Protein AF-A0A7V4UBG8-F1 (afdb_monomer_lite)

Radius of gyration: 34.47 Å; chains: 1; bounding box: 74×77×81 Å

Structure (mmCIF, N/CA/C/O backbone):
data_AF-A0A7V4UBG8-F1
#
_entry.id   AF-A0A7V4UBG8-F1
#
loop_
_atom_site.group_PDB
_atom_site.id
_atom_site.type_symbol
_atom_site.label_atom_id
_atom_site.label_alt_id
_atom_site.label_comp_id
_atom_site.label_asym_id
_atom_site.label_entity_id
_atom_site.label_seq_id
_atom_site.pdbx_PDB_ins_code
_atom_site.Cartn_x
_atom_site.Cartn_y
_atom_site.Cartn_z
_atom_site.occupancy
_atom_site.B_iso_or_equiv
_atom_site.auth_seq_id
_atom_site.auth_comp_id
_atom_site.auth_asym_id
_atom_site.auth_atom_id
_atom_site.pdbx_PDB_model_num
ATOM 1 N N . MET A 1 1 ? -24.575 3.995 21.107 1.00 61.12 1 MET A N 1
ATOM 2 C CA . MET A 1 1 ? -24.219 2.747 20.396 1.00 61.12 1 MET A CA 1
ATOM 3 C C . MET A 1 1 ? -23.518 1.800 21.359 1.00 61.12 1 MET A C 1
ATOM 5 O O . MET A 1 1 ? -22.662 2.278 22.103 1.00 61.12 1 MET A O 1
ATOM 9 N N . PRO A 1 2 ? -23.884 0.507 21.398 1.00 60.06 2 PRO A N 1
ATOM 10 C CA . PRO A 1 2 ? -23.192 -0.474 22.229 1.00 60.06 2 PRO A CA 1
ATOM 11 C C . PRO A 1 2 ? -21.716 -0.558 21.823 1.00 60.06 2 PRO A C 1
ATOM 13 O O . PRO A 1 2 ? -21.388 -0.503 20.639 1.00 60.06 2 PRO A O 1
ATOM 16 N N . LYS A 1 3 ? -20.811 -0.633 22.806 1.00 59.19 3 LYS A N 1
ATOM 17 C CA . LYS A 1 3 ? -19.375 -0.780 22.539 1.00 59.19 3 LYS A CA 1
ATOM 18 C C . LYS A 1 3 ? -19.142 -2.171 21.938 1.00 59.19 3 LYS A C 1
ATOM 20 O O . LYS A 1 3 ? -19.433 -3.146 22.623 1.00 59.19 3 LYS A O 1
ATOM 25 N N . PRO A 1 4 ? -18.569 -2.284 20.729 1.00 62.06 4 PRO A N 1
ATOM 26 C CA . PRO A 1 4 ? -18.144 -3.569 20.195 1.00 62.06 4 PRO A CA 1
ATOM 27 C C . PRO A 1 4 ? -17.111 -4.172 21.149 1.00 62.06 4 PRO A C 1
ATOM 29 O O . PRO A 1 4 ? -16.051 -3.579 21.401 1.00 62.06 4 PRO A O 1
ATOM 32 N N . THR A 1 5 ? -17.461 -5.312 21.739 1.00 66.19 5 THR A N 1
ATOM 33 C CA . THR A 1 5 ? -16.681 -5.958 22.800 1.00 66.19 5 THR A CA 1
ATOM 34 C C . THR A 1 5 ? -15.503 -6.745 22.237 1.00 66.19 5 THR A C 1
ATOM 36 O O . THR A 1 5 ? -14.479 -6.855 22.902 1.00 66.19 5 THR A O 1
ATOM 39 N N . HIS A 1 6 ? -15.602 -7.219 20.991 1.00 78.88 6 HIS A N 1
ATOM 40 C CA . HIS A 1 6 ? -14.549 -7.987 20.338 1.00 78.88 6 HIS A CA 1
ATOM 41 C C . HIS A 1 6 ? -14.276 -7.456 18.928 1.00 78.88 6 HIS A C 1
ATOM 43 O O . HIS A 1 6 ? -15.161 -7.430 18.075 1.00 78.88 6 HIS A O 1
ATOM 49 N N . ILE A 1 7 ? -13.044 -7.007 18.697 1.00 85.31 7 ILE A N 1
ATOM 50 C CA . ILE A 1 7 ? -12.567 -6.536 17.400 1.00 85.31 7 ILE A CA 1
ATOM 51 C C . ILE A 1 7 ? -11.539 -7.554 16.921 1.00 85.31 7 ILE A C 1
ATOM 53 O O . ILE A 1 7 ? -10.459 -7.618 17.497 1.00 85.31 7 ILE A O 1
ATOM 57 N N . ASP A 1 8 ? -11.872 -8.334 15.892 1.00 93.25 8 ASP A N 1
ATOM 58 C CA . ASP A 1 8 ? -10.953 -9.320 15.315 1.00 93.25 8 ASP A CA 1
ATOM 59 C C . ASP A 1 8 ? -9.849 -8.623 14.488 1.00 93.25 8 ASP A C 1
ATOM 61 O O . ASP A 1 8 ? -10.130 -8.078 13.408 1.00 93.25 8 ASP A O 1
ATOM 65 N N . PRO A 1 9 ? -8.581 -8.647 14.946 1.00 94.62 9 PRO A N 1
ATOM 66 C CA . PRO A 1 9 ? -7.475 -8.019 14.233 1.00 94.62 9 PRO A CA 1
ATOM 67 C C . PRO A 1 9 ? -7.190 -8.680 12.878 1.00 94.62 9 PRO A C 1
ATOM 69 O O . PRO A 1 9 ? -6.769 -7.995 11.942 1.00 94.62 9 PRO A O 1
ATOM 72 N N . ALA A 1 10 ? -7.431 -9.988 12.730 1.00 96.31 10 ALA A N 1
ATOM 73 C CA . ALA A 1 10 ? -7.171 -10.703 11.483 1.00 96.31 10 ALA A CA 1
ATOM 74 C C . ALA A 1 10 ? -8.121 -10.233 10.375 1.00 96.31 10 ALA A C 1
ATOM 76 O O . ALA A 1 10 ? -7.685 -9.932 9.258 1.00 96.31 10 ALA A O 1
ATOM 77 N N . ARG A 1 11 ? -9.410 -10.074 10.702 1.00 95.88 11 ARG A N 1
ATOM 78 C CA . ARG A 1 11 ? -10.409 -9.505 9.789 1.00 95.88 11 ARG A CA 1
ATOM 79 C C . ARG A 1 11 ? -10.055 -8.080 9.367 1.00 95.88 11 ARG A C 1
ATOM 81 O O . ARG A 1 11 ? -10.113 -7.777 8.177 1.00 95.88 11 ARG A O 1
ATOM 88 N N . ILE A 1 12 ? -9.633 -7.227 10.302 1.00 97.12 12 ILE A N 1
ATOM 89 C CA . ILE A 1 12 ? -9.216 -5.847 9.991 1.00 97.12 12 ILE A CA 1
ATOM 90 C C . ILE A 1 12 ? -8.004 -5.826 9.070 1.00 97.12 12 ILE A C 1
ATOM 92 O O . ILE A 1 12 ? -8.004 -5.099 8.079 1.00 97.12 12 ILE A O 1
ATOM 96 N N . SER A 1 13 ? -6.986 -6.631 9.374 1.00 98.19 13 SER A N 1
ATOM 97 C CA . SER A 1 13 ? -5.786 -6.736 8.543 1.00 98.19 13 SER A CA 1
ATOM 98 C C . SER A 1 13 ? -6.146 -7.165 7.120 1.00 98.19 13 SER A C 1
ATOM 100 O O . SER A 1 13 ? -5.712 -6.540 6.153 1.00 98.19 13 SER A O 1
ATOM 102 N N . LYS A 1 14 ? -7.037 -8.155 6.976 1.00 98.00 14 LYS A N 1
ATOM 103 C CA . LYS A 1 14 ? -7.529 -8.609 5.672 1.00 98.00 14 LYS A CA 1
ATOM 104 C C . LYS A 1 14 ? -8.245 -7.495 4.903 1.00 98.00 14 LYS A C 1
ATOM 106 O O . LYS A 1 14 ? -7.909 -7.278 3.741 1.00 98.00 14 LYS A O 1
ATOM 111 N N . LEU A 1 15 ? -9.161 -6.760 5.538 1.00 97.94 15 LEU A N 1
ATOM 112 C CA . LEU A 1 15 ? -9.866 -5.634 4.909 1.00 97.94 15 LEU A CA 1
ATOM 113 C C . LEU A 1 15 ? -8.901 -4.515 4.492 1.00 97.94 15 LEU A C 1
ATOM 115 O O . LEU A 1 15 ? -8.909 -4.087 3.340 1.00 97.94 15 LEU A O 1
ATOM 119 N N . ALA A 1 16 ? -8.001 -4.105 5.388 1.00 98.44 16 ALA A N 1
ATOM 120 C CA . ALA A 1 16 ? -6.978 -3.103 5.094 1.00 98.44 16 ALA A CA 1
ATOM 121 C C . ALA A 1 16 ? -6.030 -3.552 3.971 1.00 98.44 16 ALA A C 1
ATOM 123 O O . ALA A 1 16 ? -5.550 -2.725 3.195 1.00 98.44 16 ALA A O 1
ATOM 124 N N . SER A 1 17 ? -5.786 -4.860 3.838 1.00 98.56 17 SER A N 1
ATOM 125 C CA . SER A 1 17 ? -4.979 -5.408 2.748 1.00 98.56 17 SER A CA 1
ATOM 126 C C 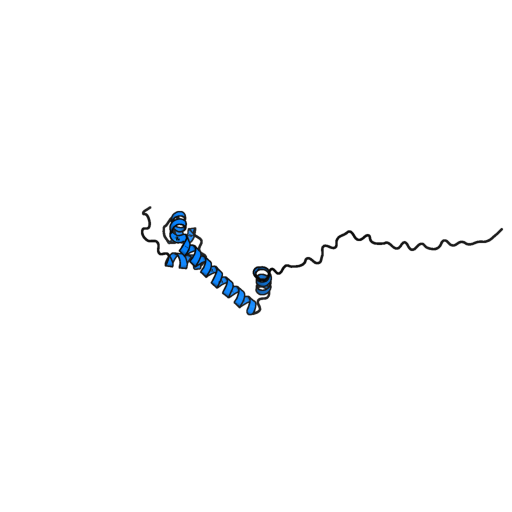. SER A 1 17 ? -5.598 -5.169 1.374 1.00 98.56 17 SER A C 1
ATOM 128 O O . SER A 1 17 ? -4.855 -5.064 0.401 1.00 98.56 17 SER A O 1
ATOM 130 N N . TYR A 1 18 ? -6.922 -5.058 1.264 1.00 98.12 18 TYR A N 1
ATOM 131 C CA . TYR A 1 18 ? -7.589 -4.764 -0.004 1.00 98.12 18 TYR A CA 1
ATOM 132 C C . TYR A 1 18 ? -7.529 -3.281 -0.389 1.00 98.12 18 TYR A C 1
ATOM 134 O O . TYR A 1 18 ? -7.893 -2.940 -1.507 1.00 98.12 18 TYR A O 1
ATOM 142 N N . GLY A 1 19 ? -7.023 -2.415 0.493 1.00 97.81 19 GLY A N 1
ATOM 143 C CA . GLY A 1 19 ? -6.912 -0.980 0.237 1.00 97.81 19 GLY A CA 1
ATOM 144 C C . GLY A 1 19 ? -8.094 -0.155 0.723 1.00 97.81 19 GLY A C 1
ATOM 145 O O . GLY A 1 19 ? -8.136 1.032 0.421 1.00 97.81 19 GLY A O 1
ATOM 146 N N . LEU A 1 20 ? -8.998 -0.744 1.512 1.00 98.25 20 LEU A N 1
ATOM 147 C CA . LEU A 1 20 ? -10.077 0.008 2.142 1.00 98.25 20 LEU A CA 1
ATOM 148 C C . LEU A 1 20 ? -9.516 1.075 3.095 1.00 98.25 20 LEU A C 1
ATOM 150 O O . LEU A 1 20 ? -8.519 0.883 3.810 1.00 98.25 20 LEU A O 1
ATOM 154 N N . THR A 1 21 ? -10.200 2.208 3.117 1.00 98.19 21 THR A N 1
ATOM 155 C CA . THR A 1 21 ? -9.991 3.307 4.052 1.00 98.19 21 THR A CA 1
ATOM 156 C C . THR A 1 21 ? -10.432 2.912 5.462 1.00 98.19 21 THR A C 1
ATOM 158 O O . THR A 1 21 ? -11.165 1.949 5.678 1.00 98.19 21 THR A O 1
ATOM 161 N N . ASN A 1 22 ? -9.984 3.667 6.469 1.00 97.75 22 ASN A N 1
ATOM 162 C CA . ASN A 1 22 ? -10.442 3.427 7.838 1.00 97.75 22 ASN A CA 1
ATOM 163 C C . ASN A 1 22 ? -11.957 3.635 7.984 1.00 97.75 22 ASN A C 1
ATOM 165 O O . ASN A 1 22 ? -12.557 2.923 8.778 1.00 97.75 22 ASN A O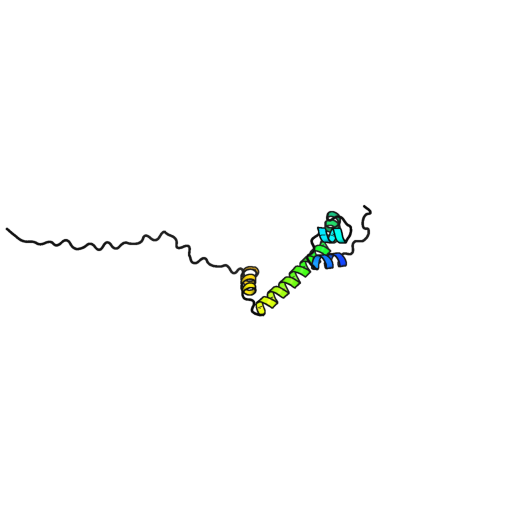 1
ATOM 169 N N . ALA A 1 23 ? -12.546 4.580 7.242 1.00 97.62 23 ALA A N 1
ATOM 170 C CA . ALA A 1 23 ? -13.982 4.847 7.266 1.00 97.62 23 ALA A CA 1
ATOM 171 C C . ALA A 1 23 ? -14.770 3.637 6.751 1.00 97.62 23 ALA A C 1
ATOM 173 O O . ALA A 1 23 ? -15.574 3.086 7.489 1.00 97.62 23 ALA A O 1
ATOM 174 N N . GLU A 1 24 ? -14.429 3.119 5.567 1.00 98.06 24 GLU A N 1
ATOM 175 C CA . GLU A 1 24 ? -15.086 1.930 5.000 1.00 98.06 24 GLU A CA 1
ATOM 176 C C . GLU A 1 24 ? -14.959 0.704 5.915 1.00 98.06 24 GLU A C 1
ATOM 178 O O . GLU A 1 24 ? -15.910 -0.054 6.089 1.00 98.06 24 GLU A O 1
ATOM 183 N N . ILE A 1 25 ? -13.789 0.505 6.534 1.00 97.12 25 ILE A N 1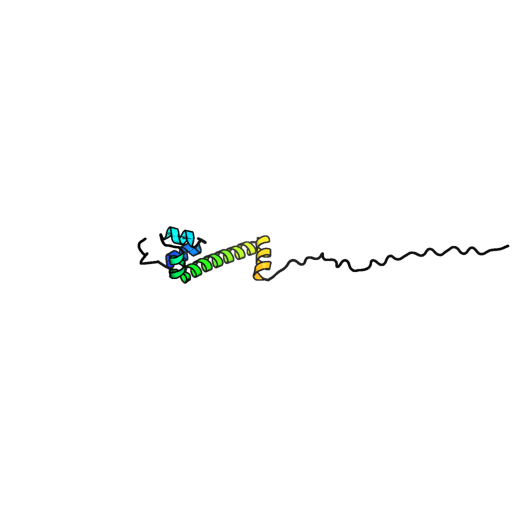
ATOM 184 C CA . ILE A 1 25 ? -13.582 -0.590 7.495 1.00 97.12 25 ILE A CA 1
ATOM 185 C C . ILE A 1 25 ? -14.428 -0.375 8.755 1.00 97.12 25 ILE A C 1
ATOM 187 O O . ILE A 1 25 ? -14.978 -1.333 9.294 1.00 97.12 25 ILE A O 1
ATOM 191 N N . ALA A 1 26 ? -14.505 0.858 9.254 1.00 95.19 26 ALA A N 1
ATOM 192 C CA . ALA A 1 26 ? -15.261 1.201 10.450 1.00 95.19 26 ALA A CA 1
ATOM 193 C C . ALA A 1 26 ? -16.769 1.004 10.227 1.00 95.19 26 ALA A C 1
ATOM 195 O O . ALA A 1 26 ? -17.410 0.323 11.029 1.00 95.19 26 ALA A O 1
ATOM 196 N N . ASP A 1 27 ? -17.286 1.485 9.096 1.00 95.50 27 ASP A N 1
ATOM 197 C CA . ASP A 1 27 ? -18.677 1.321 8.674 1.00 95.50 27 ASP A CA 1
ATOM 198 C C . ASP A 1 27 ? -19.023 -0.159 8.485 1.00 95.50 27 ASP A C 1
ATOM 200 O O . ASP A 1 27 ? -20.017 -0.639 9.029 1.00 95.50 27 ASP A O 1
ATOM 204 N N . PHE A 1 28 ? -18.150 -0.924 7.816 1.00 94.00 28 PHE A N 1
ATOM 205 C CA . PHE A 1 28 ? -18.329 -2.367 7.629 1.00 94.00 28 PHE A CA 1
ATOM 206 C C . PHE A 1 28 ? -18.393 -3.142 8.955 1.00 94.00 28 PHE A C 1
ATOM 208 O O . PHE A 1 28 ? -19.088 -4.151 9.062 1.00 94.00 28 PHE A O 1
ATOM 215 N N . LEU A 1 29 ? -17.654 -2.694 9.973 1.00 92.00 29 LEU A N 1
ATOM 216 C CA . LEU A 1 29 ? -17.630 -3.322 11.295 1.00 92.00 29 LEU A CA 1
ATOM 217 C C . LEU A 1 29 ? -18.684 -2.751 12.257 1.00 92.00 29 LEU A C 1
ATOM 219 O O . LEU A 1 29 ? -18.807 -3.261 13.371 1.00 92.00 29 LEU A O 1
ATOM 223 N N . GLY A 1 30 ? -19.422 -1.709 11.862 1.00 91.50 30 GLY A N 1
ATOM 224 C CA . GLY A 1 30 ? -20.381 -1.017 12.724 1.00 91.50 30 GLY A CA 1
ATOM 225 C C . GLY A 1 30 ? -19.726 -0.320 13.922 1.00 91.50 30 GLY A C 1
ATOM 226 O O . GLY A 1 30 ? -20.299 -0.284 15.013 1.00 91.50 30 GLY A O 1
ATOM 227 N N . ILE A 1 31 ? -18.499 0.185 13.760 1.00 92.12 31 ILE A N 1
ATOM 228 C CA . ILE A 1 31 ? -17.723 0.839 14.824 1.00 92.12 31 ILE A CA 1
ATOM 229 C C . ILE A 1 31 ? -17.322 2.249 14.399 1.00 92.12 31 ILE A C 1
ATOM 231 O O . ILE A 1 31 ? -17.243 2.545 13.216 1.00 92.12 31 ILE A O 1
ATOM 235 N N . SER A 1 32 ? -17.004 3.133 15.348 1.00 93.62 32 SER A N 1
ATOM 236 C CA . SER A 1 32 ? -16.454 4.441 14.978 1.00 93.62 32 SER A CA 1
ATOM 237 C C . SER A 1 32 ? -15.008 4.329 14.493 1.00 93.62 32 SER A C 1
ATOM 239 O O . SER A 1 32 ? -14.213 3.554 15.038 1.00 93.62 32 SER A O 1
ATOM 241 N N . GLU A 1 33 ? -14.621 5.176 13.539 1.00 95.50 33 GLU A N 1
ATOM 242 C CA . GLU A 1 33 ? -13.248 5.223 13.023 1.00 95.50 33 GLU A CA 1
ATOM 243 C C . GLU A 1 33 ? -12.215 5.482 14.138 1.00 95.50 33 GLU A C 1
ATOM 245 O O . GLU A 1 33 ? -11.135 4.889 14.163 1.00 95.50 33 GLU A O 1
ATOM 250 N N . ALA A 1 34 ? -12.567 6.314 15.124 1.00 95.12 34 ALA A N 1
ATOM 251 C CA . ALA A 1 34 ? -11.737 6.557 16.302 1.00 95.12 34 ALA A CA 1
ATOM 252 C C . ALA A 1 34 ? -11.493 5.273 17.119 1.00 95.12 34 ALA A C 1
ATOM 254 O O . ALA A 1 34 ? -10.386 5.038 17.608 1.00 95.12 34 ALA A O 1
ATOM 255 N N . THR A 1 35 ? -12.511 4.414 17.246 1.00 93.88 35 THR A N 1
ATOM 256 C CA . THR A 1 35 ? -12.379 3.118 17.927 1.00 93.88 35 THR A CA 1
ATOM 257 C C . THR A 1 35 ? -11.487 2.172 17.134 1.00 93.88 35 THR A C 1
ATOM 259 O O . THR A 1 35 ? -10.618 1.534 17.733 1.00 93.88 35 THR A O 1
ATOM 262 N N . LEU A 1 36 ? -11.656 2.128 15.809 1.00 95.25 36 LEU A N 1
ATOM 263 C CA . LEU A 1 36 ? -10.821 1.340 14.904 1.00 95.25 36 LEU A CA 1
ATOM 264 C C . LEU A 1 36 ? -9.341 1.734 15.030 1.00 95.25 36 LEU A C 1
ATOM 266 O O . LEU A 1 36 ? -8.499 0.884 15.319 1.00 95.25 36 LEU A O 1
ATOM 270 N N . LYS A 1 37 ? -9.032 3.029 14.889 1.00 95.44 37 LYS A N 1
ATOM 271 C CA . LYS A 1 37 ? -7.667 3.569 14.994 1.00 95.44 37 LYS A CA 1
ATOM 272 C C . LYS A 1 37 ? -7.030 3.256 16.345 1.00 95.44 37 LYS A C 1
ATOM 274 O O . LYS A 1 37 ? -5.903 2.780 16.395 1.00 95.44 37 LYS A O 1
ATOM 279 N N . ARG A 1 38 ? -7.755 3.471 17.447 1.00 94.44 38 ARG A N 1
ATOM 280 C CA . ARG A 1 38 ? -7.220 3.253 18.800 1.00 94.44 38 ARG A CA 1
ATOM 281 C C . ARG A 1 38 ? -6.952 1.779 19.107 1.00 94.44 38 ARG A C 1
ATOM 283 O O . ARG A 1 38 ? -5.992 1.478 19.804 1.00 94.44 38 ARG A O 1
ATOM 290 N N . ARG A 1 39 ? -7.815 0.866 18.648 1.00 93.88 39 ARG A N 1
ATOM 291 C CA . ARG A 1 39 ? -7.770 -0.550 19.058 1.00 93.88 39 ARG A CA 1
ATOM 292 C C . ARG A 1 39 ? -7.083 -1.478 18.059 1.00 93.88 39 ARG A C 1
ATOM 294 O O . ARG A 1 39 ? -6.655 -2.552 18.456 1.00 93.88 39 ARG A O 1
ATOM 301 N N . ALA A 1 40 ? -6.978 -1.092 16.789 1.00 95.56 40 ALA A N 1
ATOM 302 C CA . ALA A 1 40 ? -6.540 -1.991 15.722 1.00 95.56 40 ALA A CA 1
ATOM 303 C C . ALA A 1 40 ? -5.444 -1.403 14.819 1.00 95.56 40 ALA A C 1
ATOM 305 O O . ALA A 1 40 ? -5.267 -1.852 13.686 1.00 95.56 40 ALA A O 1
ATOM 306 N N . GLN A 1 41 ? -4.671 -0.429 15.312 1.00 96.69 41 GLN A N 1
ATOM 307 C CA . GLN A 1 41 ? -3.609 0.218 14.534 1.00 96.69 41 GLN A CA 1
ATOM 308 C C . GLN A 1 41 ? -2.568 -0.770 13.988 1.00 96.69 41 GLN A C 1
ATOM 310 O O . GLN A 1 41 ? -2.135 -0.640 12.843 1.00 96.69 41 GLN A O 1
ATOM 315 N N . ALA A 1 42 ? -2.195 -1.781 14.779 1.00 97.81 42 ALA A N 1
ATOM 316 C CA . ALA A 1 42 ? -1.258 -2.816 14.348 1.00 97.81 42 ALA A CA 1
ATOM 317 C C . ALA A 1 42 ? -1.814 -3.615 13.157 1.00 97.81 42 ALA A C 1
ATOM 319 O O . ALA A 1 42 ? -1.172 -3.680 12.113 1.00 97.81 42 ALA A O 1
ATOM 320 N N . ALA A 1 43 ? -3.044 -4.129 13.267 1.00 97.88 43 ALA A N 1
ATOM 321 C CA . ALA A 1 43 ? -3.706 -4.871 12.192 1.00 97.88 43 ALA A CA 1
ATOM 322 C C . ALA A 1 43 ? -3.864 -4.038 10.914 1.00 97.88 43 ALA A C 1
ATOM 324 O O . ALA A 1 43 ? -3.581 -4.505 9.812 1.00 97.88 43 ALA A O 1
ATOM 325 N N . LEU A 1 44 ? -4.264 -2.778 11.072 1.00 98.38 44 LEU A N 1
ATOM 326 C CA . LEU A 1 44 ? -4.343 -1.801 9.997 1.00 98.38 44 LEU A CA 1
ATOM 327 C C . LEU A 1 44 ? -2.994 -1.611 9.282 1.00 98.38 44 LEU A C 1
ATOM 329 O O . LEU A 1 44 ? -2.936 -1.604 8.051 1.00 98.38 44 LEU A 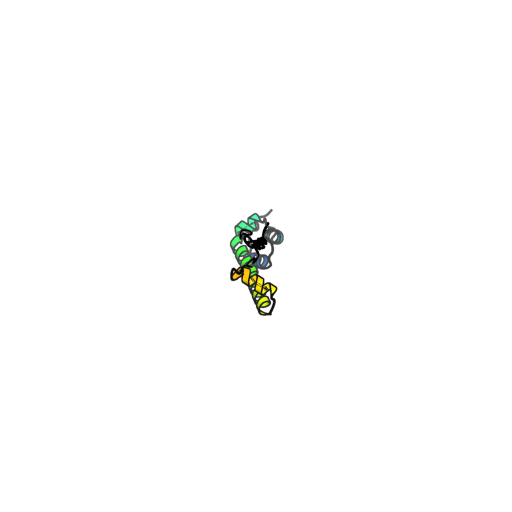O 1
ATOM 333 N N . SER A 1 45 ? -1.906 -1.466 10.041 1.00 98.38 45 SER A N 1
ATOM 334 C CA . SER A 1 45 ? -0.549 -1.328 9.500 1.00 98.38 45 SER A CA 1
ATOM 335 C C . SER A 1 45 ? -0.096 -2.591 8.762 1.00 98.38 45 SER A C 1
ATOM 337 O O . SER A 1 45 ? 0.416 -2.509 7.640 1.00 98.38 45 SER A O 1
ATOM 339 N N . THR A 1 46 ? -0.352 -3.768 9.341 1.00 98.38 46 THR A N 1
ATOM 340 C CA . THR A 1 46 ? -0.048 -5.065 8.725 1.00 98.38 46 THR A CA 1
ATOM 341 C C . THR A 1 46 ? -0.763 -5.217 7.386 1.00 98.38 46 THR A C 1
ATOM 343 O O . THR A 1 46 ? -0.104 -5.460 6.374 1.00 98.38 46 THR A O 1
ATOM 346 N N . GLY A 1 47 ? -2.079 -4.998 7.341 1.00 98.44 47 GLY A N 1
ATOM 347 C CA . GLY A 1 47 ? -2.856 -5.089 6.104 1.00 98.44 47 GLY A CA 1
ATOM 348 C C . GLY A 1 47 ? -2.351 -4.124 5.029 1.00 98.44 47 GLY A C 1
ATOM 349 O O . GLY A 1 47 ? -2.071 -4.526 3.899 1.00 98.44 47 GLY A O 1
ATOM 350 N N . ARG A 1 48 ? -2.108 -2.859 5.389 1.00 98.56 48 ARG A N 1
ATOM 351 C CA . ARG A 1 48 ? -1.548 -1.856 4.463 1.00 98.56 48 ARG A CA 1
ATOM 352 C C . ARG A 1 48 ? -0.178 -2.247 3.922 1.00 98.56 48 ARG A C 1
ATOM 354 O O . ARG A 1 48 ? 0.115 -2.019 2.748 1.00 98.56 48 ARG A O 1
ATOM 361 N N . SER A 1 49 ? 0.661 -2.848 4.757 1.00 98.62 49 SER A N 1
ATOM 362 C CA . SER A 1 49 ? 1.976 -3.339 4.341 1.00 98.62 49 SER A CA 1
ATOM 363 C C . SER A 1 49 ? 1.845 -4.506 3.360 1.00 98.62 49 SER A C 1
ATOM 365 O O . SER A 1 49 ? 2.545 -4.532 2.349 1.00 98.62 49 SER A O 1
ATOM 367 N N . GLN A 1 50 ? 0.888 -5.415 3.581 1.00 98.56 50 GLN A N 1
ATOM 368 C CA . GLN A 1 50 ? 0.582 -6.510 2.653 1.00 98.56 50 GLN A CA 1
ATOM 369 C C . GLN A 1 50 ? 0.071 -6.006 1.297 1.00 98.56 50 GLN A C 1
ATOM 371 O O . GLN A 1 50 ? 0.447 -6.553 0.257 1.00 98.56 50 GLN A O 1
ATOM 376 N N . LEU A 1 51 ? -0.755 -4.954 1.273 1.00 98.50 51 LEU A N 1
ATOM 377 C CA . LEU A 1 51 ? -1.162 -4.301 0.025 1.00 98.50 51 LEU A CA 1
ATOM 378 C C . LEU A 1 51 ? 0.057 -3.787 -0.744 1.00 98.50 51 LEU A C 1
ATOM 380 O O . LEU A 1 51 ? 0.262 -4.156 -1.901 1.00 98.50 51 LEU A O 1
ATOM 384 N N . LYS A 1 52 ? 0.891 -2.976 -0.081 1.00 98.19 52 LYS A N 1
ATOM 385 C CA . LYS A 1 52 ? 2.096 -2.386 -0.68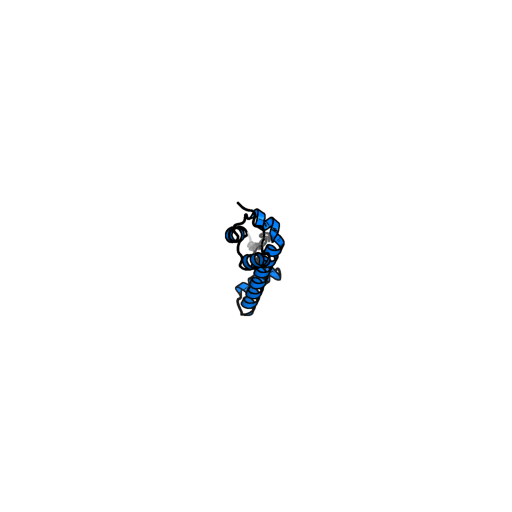2 1.00 98.19 52 LYS A CA 1
ATOM 386 C C . LYS A 1 52 ? 3.047 -3.460 -1.208 1.00 98.19 52 LYS A C 1
ATOM 388 O O . LYS A 1 52 ? 3.570 -3.316 -2.309 1.00 98.19 52 LYS A O 1
ATOM 393 N N . LEU A 1 53 ? 3.242 -4.547 -0.458 1.00 98.50 53 LEU A N 1
ATOM 394 C CA . LEU A 1 53 ? 4.074 -5.678 -0.867 1.00 98.50 53 LEU A CA 1
ATOM 395 C C . LEU A 1 53 ? 3.559 -6.322 -2.162 1.00 98.50 53 LEU A C 1
ATOM 397 O O . LEU A 1 53 ? 4.327 -6.508 -3.105 1.00 98.50 53 LEU A O 1
ATOM 401 N N . ARG A 1 54 ? 2.259 -6.640 -2.226 1.00 98.38 54 ARG A N 1
ATOM 402 C CA . ARG A 1 54 ? 1.645 -7.264 -3.409 1.00 98.38 54 ARG A CA 1
ATOM 403 C C . ARG A 1 54 ? 1.695 -6.350 -4.626 1.00 98.38 54 ARG A C 1
ATOM 405 O O . ARG A 1 54 ? 2.070 -6.805 -5.705 1.00 98.38 54 ARG A O 1
ATOM 412 N N . LEU A 1 55 ? 1.364 -5.072 -4.440 1.00 98.31 55 LEU A N 1
ATOM 413 C CA . LEU A 1 55 ? 1.416 -4.078 -5.507 1.00 98.31 55 LEU A CA 1
ATOM 414 C C . LEU A 1 55 ? 2.838 -3.950 -6.058 1.00 98.31 55 LEU A C 1
ATOM 416 O O . LEU A 1 55 ? 3.035 -4.078 -7.263 1.00 98.31 55 LEU A O 1
ATOM 420 N N . ARG A 1 56 ? 3.838 -3.818 -5.180 1.00 98.19 56 ARG A N 1
ATOM 421 C CA . ARG A 1 56 ? 5.252 -3.740 -5.567 1.00 98.19 56 ARG A CA 1
ATOM 422 C C . ARG A 1 56 ? 5.716 -4.979 -6.322 1.00 98.19 56 ARG A C 1
ATOM 424 O O . ARG A 1 56 ? 6.334 -4.855 -7.374 1.00 98.19 56 ARG A O 1
ATOM 431 N N . LYS A 1 57 ? 5.374 -6.176 -5.832 1.00 98.44 57 LYS A N 1
ATOM 432 C CA . LYS A 1 57 ? 5.683 -7.435 -6.525 1.00 98.44 57 LYS A CA 1
ATOM 433 C C . LYS A 1 57 ? 5.095 -7.444 -7.939 1.00 98.44 57 LYS A C 1
ATOM 435 O O . LYS A 1 57 ? 5.775 -7.845 -8.879 1.00 98.44 57 LYS A O 1
ATOM 440 N N . LYS A 1 58 ? 3.852 -6.979 -8.105 1.00 98.50 58 LYS A N 1
ATOM 441 C CA . LYS A 1 58 ? 3.199 -6.902 -9.418 1.00 98.50 58 LYS A CA 1
ATOM 442 C C . LYS A 1 58 ? 3.845 -5.857 -10.327 1.00 98.50 58 LYS A C 1
ATOM 444 O O . LYS A 1 58 ? 4.066 -6.162 -11.494 1.00 98.50 58 LYS A O 1
ATOM 449 N N . GLN A 1 59 ? 4.161 -4.672 -9.807 1.00 98.50 59 GLN A N 1
ATOM 450 C CA . GLN A 1 59 ? 4.858 -3.614 -10.545 1.00 98.50 59 GLN A CA 1
ATOM 451 C C . GLN A 1 59 ? 6.200 -4.118 -11.086 1.00 98.50 59 GLN A C 1
ATOM 453 O O . GLN A 1 59 ? 6.432 -4.032 -12.287 1.00 98.50 59 GLN A O 1
ATOM 458 N N . ILE A 1 60 ? 7.025 -4.739 -10.235 1.00 98.50 60 ILE A N 1
ATOM 459 C CA . ILE A 1 60 ? 8.308 -5.335 -10.640 1.00 98.50 60 ILE A CA 1
ATOM 460 C C . ILE A 1 60 ? 8.093 -6.404 -11.716 1.00 98.50 60 ILE A C 1
ATOM 462 O O . ILE A 1 60 ? 8.738 -6.365 -12.758 1.00 98.50 60 ILE A O 1
ATOM 466 N N . ALA A 1 61 ? 7.154 -7.330 -11.509 1.00 98.56 61 ALA A N 1
ATOM 467 C CA . ALA A 1 61 ? 6.891 -8.393 -12.478 1.00 98.56 61 ALA A CA 1
ATOM 468 C C . ALA A 1 61 ? 6.456 -7.852 -13.853 1.00 98.56 61 ALA A C 1
ATOM 470 O O . ALA A 1 61 ? 6.882 -8.367 -14.882 1.00 98.56 61 ALA A O 1
ATOM 471 N N . VAL A 1 62 ? 5.611 -6.817 -13.885 1.00 98.56 62 VAL A N 1
ATOM 472 C CA . VAL A 1 62 ? 5.158 -6.189 -15.137 1.00 98.56 62 VAL A CA 1
ATOM 473 C C . VAL A 1 62 ? 6.292 -5.417 -15.813 1.00 98.56 62 VAL A C 1
ATOM 475 O O . VAL A 1 62 ? 6.423 -5.501 -17.032 1.00 98.56 62 VAL A O 1
ATOM 478 N N . ALA A 1 63 ? 7.137 -4.729 -15.042 1.00 98.38 63 ALA A N 1
ATOM 479 C CA . ALA A 1 63 ? 8.329 -4.060 -15.558 1.00 98.38 63 ALA A CA 1
ATOM 480 C C . ALA A 1 63 ? 9.262 -5.056 -16.261 1.00 98.38 63 ALA A C 1
ATOM 482 O O . ALA A 1 63 ? 9.605 -4.872 -17.425 1.00 98.38 63 ALA A O 1
ATOM 483 N N . LEU A 1 64 ? 9.582 -6.168 -15.589 1.00 98.06 64 LEU A N 1
ATOM 484 C CA . LEU A 1 64 ? 10.460 -7.218 -16.117 1.00 98.06 64 LEU A CA 1
ATOM 485 C C . LEU A 1 64 ? 9.854 -7.981 -17.304 1.00 98.06 64 LEU A C 1
ATOM 487 O O . LEU A 1 64 ? 10.591 -8.550 -18.100 1.00 98.06 64 LEU A O 1
ATOM 491 N N . LYS A 1 65 ? 8.525 -7.959 -17.470 1.00 98.44 65 LYS A N 1
ATOM 492 C CA . LYS A 1 65 ? 7.846 -8.491 -18.664 1.00 98.44 65 LYS A CA 1
ATOM 493 C C . LYS A 1 65 ? 7.946 -7.551 -19.883 1.00 98.44 65 LYS A C 1
ATOM 495 O O . LYS A 1 65 ? 7.393 -7.859 -20.932 1.00 98.44 65 LYS A O 1
ATOM 500 N N . GLY A 1 66 ? 8.628 -6.411 -19.760 1.00 97.44 66 GLY A N 1
ATOM 501 C CA . GLY A 1 66 ? 8.866 -5.474 -20.862 1.00 97.44 66 GLY A CA 1
ATOM 502 C C . GLY A 1 66 ? 7.994 -4.219 -20.832 1.00 97.44 66 GLY A C 1
ATOM 503 O O . GLY A 1 66 ? 7.929 -3.499 -21.824 1.00 97.44 66 GLY A O 1
ATOM 504 N N . ASN A 1 67 ? 7.316 -3.915 -19.719 1.00 98.44 67 ASN A N 1
ATOM 505 C CA . ASN A 1 67 ? 6.631 -2.630 -19.589 1.00 98.44 67 ASN A CA 1
ATOM 506 C C . ASN A 1 67 ? 7.650 -1.506 -19.330 1.00 98.44 67 ASN A C 1
ATOM 508 O O . ASN A 1 67 ? 8.078 -1.288 -18.195 1.00 98.44 67 ASN A O 1
ATOM 512 N N . VAL A 1 68 ? 8.013 -0.788 -20.395 1.00 98.00 68 VAL A N 1
ATOM 513 C CA . VAL A 1 68 ? 9.013 0.292 -20.375 1.00 98.00 68 VAL A CA 1
ATOM 514 C C . VAL A 1 68 ? 8.631 1.411 -19.403 1.00 98.00 68 VAL A C 1
ATOM 516 O O . VAL A 1 68 ? 9.463 1.845 -18.612 1.00 98.00 68 VAL A O 1
ATOM 519 N N . SER A 1 69 ? 7.366 1.841 -19.383 1.00 98.19 69 SER A N 1
ATOM 520 C CA . SER A 1 69 ? 6.905 2.902 -18.476 1.00 98.19 69 SER A CA 1
ATOM 521 C C . SER A 1 69 ? 7.095 2.530 -17.004 1.00 98.19 69 SER A C 1
ATOM 523 O O . SER A 1 69 ? 7.519 3.362 -16.205 1.00 98.19 69 SER A O 1
ATOM 525 N N . MET A 1 70 ? 6.828 1.274 -16.636 1.00 98.38 70 MET A N 1
ATOM 526 C CA . MET A 1 70 ? 7.044 0.779 -15.279 1.00 98.38 70 MET A CA 1
ATOM 527 C C . MET A 1 70 ? 8.535 0.628 -14.956 1.00 98.38 70 MET A C 1
ATOM 529 O O . MET A 1 70 ? 8.925 0.912 -13.828 1.00 98.38 70 MET A O 1
ATOM 533 N N . LEU A 1 71 ? 9.373 0.228 -15.921 1.00 98.12 71 LEU A N 1
ATOM 534 C CA . LEU A 1 71 ? 10.832 0.213 -15.750 1.00 98.12 71 LEU A CA 1
ATOM 535 C C . LEU A 1 71 ? 11.370 1.617 -15.452 1.00 98.12 71 LEU A C 1
ATOM 537 O O . LEU A 1 71 ? 12.079 1.790 -14.464 1.00 98.12 71 LEU A O 1
ATOM 541 N N . ILE A 1 72 ? 10.969 2.621 -16.239 1.00 97.38 72 ILE A N 1
ATOM 542 C CA . ILE A 1 72 ? 11.342 4.027 -16.018 1.00 97.38 72 ILE A CA 1
ATOM 543 C C . ILE A 1 72 ? 10.848 4.497 -14.648 1.00 97.38 72 ILE A C 1
ATOM 545 O O . ILE A 1 72 ? 11.609 5.070 -13.871 1.00 97.38 72 ILE A O 1
ATOM 549 N N . TRP A 1 73 ? 9.581 4.231 -14.317 1.00 97.44 73 TRP A N 1
ATOM 550 C CA . TRP A 1 73 ? 9.008 4.649 -13.040 1.00 97.44 73 TRP A CA 1
ATOM 551 C C . TRP A 1 73 ? 9.737 4.023 -11.843 1.00 97.44 73 TRP A C 1
ATOM 553 O O . TRP A 1 73 ? 10.101 4.733 -10.906 1.00 97.44 73 TRP A O 1
ATOM 563 N N . LEU A 1 74 ? 10.012 2.715 -11.880 1.00 97.94 74 LEU A N 1
ATOM 564 C CA . LEU A 1 74 ? 10.773 2.035 -10.829 1.00 97.94 74 LEU A CA 1
ATOM 565 C C . LEU A 1 74 ? 12.228 2.519 -10.773 1.00 97.94 74 LEU A C 1
ATOM 567 O O . LEU A 1 74 ? 12.757 2.655 -9.674 1.00 97.94 74 LEU A O 1
ATOM 571 N N . GLY A 1 75 ? 12.854 2.827 -11.912 1.00 97.75 75 GLY A N 1
ATOM 572 C CA . GLY A 1 75 ? 14.184 3.436 -11.971 1.00 97.75 75 GLY A CA 1
ATOM 573 C C . GLY A 1 75 ? 14.236 4.784 -11.249 1.00 97.75 75 GLY A C 1
ATOM 574 O O . GLY A 1 75 ? 15.114 5.013 -10.418 1.00 97.75 75 GLY A O 1
ATOM 575 N N . LYS A 1 76 ? 13.232 5.642 -11.461 1.00 96.50 76 LYS A N 1
ATOM 576 C CA . LYS A 1 76 ? 13.097 6.913 -10.729 1.00 96.50 76 LYS A CA 1
ATOM 577 C C . LYS A 1 76 ? 12.884 6.689 -9.227 1.00 96.50 76 LYS A C 1
ATOM 579 O O . LYS A 1 76 ? 13.584 7.279 -8.409 1.00 96.50 76 LYS A O 1
ATOM 584 N N . VAL A 1 77 ? 11.940 5.820 -8.853 1.00 96.12 77 VAL A N 1
ATOM 585 C CA . VAL A 1 77 ? 11.520 5.634 -7.449 1.00 96.12 77 VAL A CA 1
ATOM 586 C C . VAL A 1 77 ? 12.544 4.871 -6.603 1.00 96.12 77 VAL A C 1
ATOM 588 O O . VAL A 1 77 ? 12.766 5.240 -5.454 1.00 96.12 77 VAL A O 1
ATOM 591 N N . TYR A 1 78 ? 13.146 3.803 -7.131 1.00 96.69 78 TYR A N 1
ATOM 592 C CA . TYR A 1 78 ? 14.046 2.924 -6.371 1.00 96.69 78 TYR A CA 1
ATOM 593 C C . TYR A 1 78 ? 15.526 3.209 -6.598 1.00 96.69 78 TYR A C 1
ATOM 595 O O . TYR A 1 78 ? 16.318 2.949 -5.697 1.00 96.69 78 TYR A O 1
ATOM 603 N N . LEU A 1 79 ? 15.902 3.716 -7.775 1.00 97.00 79 LEU A N 1
ATOM 604 C CA . LEU A 1 79 ? 17.306 3.956 -8.133 1.00 97.00 79 LEU A CA 1
ATOM 605 C C . LEU A 1 79 ? 17.666 5.446 -8.122 1.00 97.00 79 LEU A C 1
ATOM 607 O O . LEU A 1 79 ? 18.810 5.798 -8.389 1.00 97.00 79 LEU A O 1
ATOM 611 N N . GLY A 1 80 ? 16.702 6.326 -7.829 1.00 95.88 80 GLY A N 1
ATOM 612 C CA . GLY A 1 80 ? 16.927 7.768 -7.771 1.00 95.88 80 GLY A CA 1
ATOM 613 C C . GLY A 1 80 ? 17.282 8.389 -9.121 1.00 95.88 80 GLY A C 1
ATOM 614 O O . GLY A 1 80 ? 17.857 9.476 -9.148 1.00 95.88 80 GLY A O 1
ATOM 615 N N . GLN A 1 81 ? 16.959 7.718 -10.233 1.00 96.25 81 GLN A N 1
ATOM 616 C CA . GLN A 1 81 ? 17.198 8.256 -11.569 1.00 96.25 81 GLN A CA 1
ATOM 617 C C . GLN A 1 81 ? 16.403 9.549 -11.759 1.00 96.25 81 GLN A C 1
ATOM 619 O O . GLN A 1 81 ? 15.226 9.638 -11.402 1.00 96.25 81 GLN A O 1
ATOM 624 N N . ARG A 1 82 ? 17.056 10.556 -12.331 1.00 93.00 82 ARG A N 1
ATOM 625 C CA . ARG A 1 82 ? 16.467 11.857 -12.648 1.00 93.00 82 ARG A CA 1
ATOM 626 C C . ARG A 1 82 ? 16.676 12.133 -14.125 1.00 93.00 82 ARG A C 1
ATOM 628 O O . ARG A 1 82 ? 17.645 11.663 -14.712 1.00 93.00 82 ARG A O 1
ATOM 635 N N . GLU A 1 83 ? 15.752 12.873 -14.712 1.00 87.12 83 GLU A N 1
ATOM 636 C CA . GLU A 1 83 ? 15.938 13.407 -16.056 1.00 87.12 83 GLU A CA 1
ATOM 637 C C . GLU A 1 83 ? 16.856 14.625 -15.946 1.00 87.12 83 GLU A C 1
ATOM 639 O O . GLU A 1 83 ? 16.596 15.529 -15.149 1.00 87.12 83 GLU A O 1
ATOM 644 N N . SER A 1 84 ? 17.948 14.626 -16.705 1.00 81.56 84 SER A N 1
ATOM 645 C CA . SER A 1 84 ? 18.767 15.821 -16.886 1.00 81.56 84 SER A CA 1
ATOM 646 C C . SER A 1 84 ? 18.069 16.714 -17.904 1.00 81.56 84 SER A C 1
ATOM 648 O O . SER A 1 84 ? 17.826 16.291 -19.032 1.00 81.56 84 SER A O 1
ATOM 650 N N . ALA A 1 85 ? 17.740 17.944 -17.520 1.00 73.06 85 ALA A N 1
ATOM 651 C CA . ALA A 1 85 ? 17.341 18.959 -18.482 1.00 73.06 85 ALA A CA 1
ATOM 652 C C . ALA A 1 85 ? 18.605 19.476 -19.186 1.00 73.06 85 ALA A C 1
ATOM 654 O O . ALA A 1 85 ? 19.221 20.447 -18.751 1.00 73.06 85 ALA A O 1
ATOM 655 N N . GLU A 1 86 ? 19.033 18.807 -20.253 1.00 63.56 86 GLU A N 1
ATOM 656 C CA . GLU A 1 86 ? 20.006 19.380 -21.185 1.00 63.56 86 GLU A CA 1
ATOM 657 C C . GLU A 1 86 ? 19.296 20.502 -21.957 1.00 63.56 86 GLU A C 1
ATOM 659 O O . GLU A 1 86 ? 18.579 20.254 -22.923 1.00 63.56 86 GLU A O 1
ATOM 664 N N . GLY A 1 87 ? 19.398 21.738 -21.458 1.00 59.28 87 GLY A N 1
ATOM 665 C CA . GLY A 1 87 ? 18.698 22.876 -22.061 1.00 59.28 87 GLY A CA 1
ATOM 666 C C . GLY A 1 87 ? 18.646 24.177 -21.262 1.00 59.28 87 GLY A C 1
ATOM 667 O O . GLY A 1 87 ? 18.103 25.152 -21.771 1.00 59.28 87 GLY A O 1
ATOM 668 N N . GLN A 1 88 ? 19.223 24.258 -20.059 1.00 53.75 88 GLN A N 1
ATOM 669 C CA . GLN A 1 88 ? 19.571 25.563 -19.488 1.00 53.75 88 GLN A CA 1
ATOM 670 C C . GLN A 1 88 ? 20.952 25.948 -20.040 1.00 53.75 88 GLN A C 1
ATOM 672 O O . GLN A 1 88 ? 21.975 25.794 -19.379 1.00 53.75 88 GLN A O 1
ATOM 677 N N . ALA A 1 89 ? 20.997 26.350 -21.313 1.00 56.00 89 ALA A N 1
ATOM 678 C CA . ALA A 1 89 ? 22.134 27.117 -21.796 1.00 56.00 89 ALA A CA 1
ATOM 679 C C . ALA A 1 89 ? 22.155 28.406 -20.968 1.00 56.00 89 ALA A C 1
ATOM 681 O O . ALA A 1 89 ? 21.217 29.198 -21.037 1.00 56.00 89 ALA A O 1
ATOM 682 N N . ASP A 1 90 ? 23.171 28.552 -20.124 1.00 55.06 90 ASP A N 1
ATOM 683 C CA . ASP A 1 90 ? 23.459 29.797 -19.424 1.00 55.06 90 ASP A CA 1
ATOM 684 C C . ASP A 1 90 ? 23.647 30.878 -20.503 1.00 55.06 90 ASP A C 1
ATOM 686 O O . ASP A 1 90 ? 24.593 30.822 -21.294 1.00 55.06 90 ASP A O 1
ATOM 690 N N . ASP A 1 91 ? 22.705 31.819 -20.593 1.00 57.41 91 ASP A N 1
ATOM 691 C CA . ASP A 1 91 ? 22.614 32.882 -21.610 1.00 57.41 91 ASP A CA 1
ATOM 692 C C . ASP A 1 91 ? 23.667 33.988 -21.373 1.00 57.41 91 ASP A C 1
ATOM 694 O O . ASP A 1 91 ? 23.398 35.188 -21.409 1.00 57.41 91 ASP A O 1
ATOM 698 N N . HIS A 1 92 ? 24.887 33.587 -21.010 1.00 56.94 92 HIS A N 1
ATOM 699 C CA . HIS A 1 92 ? 25.939 34.475 -20.514 1.00 56.94 92 HIS A CA 1
ATOM 700 C C . HIS A 1 92 ? 27.249 34.369 -21.297 1.00 56.94 92 HIS A C 1
ATOM 702 O O . HIS A 1 92 ? 28.236 34.996 -20.917 1.00 56.94 92 HIS A O 1
ATOM 708 N N . LEU A 1 93 ? 27.290 33.625 -22.406 1.00 56.88 93 LEU A N 1
ATOM 709 C CA . LEU A 1 93 ? 28.453 33.661 -23.290 1.00 56.88 93 LEU A CA 1
ATOM 710 C C . LEU A 1 93 ? 28.327 34.850 -24.254 1.00 56.88 93 LEU A C 1
ATOM 712 O O . LEU A 1 93 ? 27.442 34.839 -25.114 1.00 56.88 93 LEU A O 1
ATOM 716 N N . PRO A 1 94 ? 29.193 35.879 -24.160 1.00 54.28 94 PRO A N 1
ATOM 717 C CA . PRO A 1 94 ? 29.177 36.964 -25.124 1.00 54.28 94 PRO A CA 1
ATOM 718 C C . PRO A 1 94 ? 29.530 36.402 -26.503 1.00 54.28 94 PRO A C 1
ATOM 720 O O . PRO A 1 94 ? 30.607 35.843 -26.719 1.00 54.28 94 PRO A O 1
ATOM 723 N N . ARG A 1 95 ? 28.606 36.550 -27.453 1.00 59.09 95 ARG A N 1
ATOM 724 C CA . ARG A 1 95 ? 28.840 36.221 -28.858 1.00 59.09 95 ARG A CA 1
ATOM 725 C C . ARG A 1 95 ? 29.867 37.213 -29.403 1.00 59.09 95 ARG A C 1
ATOM 727 O O . ARG A 1 95 ? 29.531 38.368 -29.647 1.00 59.09 95 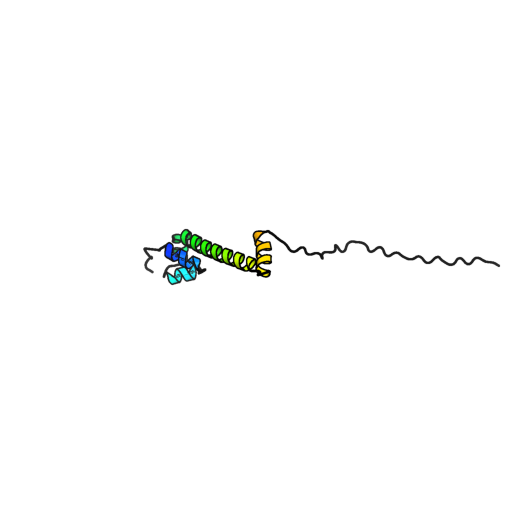ARG A O 1
ATOM 734 N N . ILE A 1 96 ? 31.115 36.778 -29.569 1.00 61.06 96 ILE A N 1
ATOM 735 C CA . ILE A 1 96 ? 32.137 37.578 -30.251 1.00 61.06 96 ILE A CA 1
ATOM 736 C C . ILE A 1 96 ? 31.678 37.737 -31.703 1.00 61.06 96 ILE A C 1
ATOM 738 O O . ILE A 1 96 ? 31.698 36.787 -32.483 1.00 61.06 96 ILE A O 1
ATOM 742 N N . VAL A 1 97 ? 31.195 38.929 -32.047 1.00 62.53 97 VAL A N 1
ATOM 743 C CA . VAL A 1 97 ? 30.990 39.339 -33.436 1.00 62.53 97 VAL A CA 1
ATOM 744 C C . VAL A 1 97 ? 32.335 39.812 -33.968 1.00 62.53 97 VAL A C 1
ATOM 746 O O . VAL A 1 97 ? 32.847 40.854 -33.567 1.00 62.53 97 VAL A O 1
ATOM 749 N N . GLU A 1 98 ? 32.940 39.010 -34.837 1.00 52.62 98 GLU A N 1
ATOM 750 C CA . GLU A 1 98 ? 34.146 39.391 -35.563 1.00 52.62 98 GLU A CA 1
ATOM 751 C C . GLU A 1 98 ? 33.766 40.515 -36.538 1.00 52.62 98 GLU A C 1
ATOM 753 O O . GLU A 1 98 ? 33.131 40.290 -37.570 1.00 52.62 98 GLU A O 1
ATOM 758 N N . ALA A 1 99 ? 34.066 41.761 -36.173 1.00 53.94 99 ALA A N 1
ATOM 759 C CA . ALA A 1 99 ? 33.943 42.872 -37.100 1.00 53.94 99 ALA A CA 1
ATOM 760 C C . ALA A 1 99 ? 35.040 42.712 -38.160 1.00 53.94 99 ALA A C 1
ATOM 762 O O . ALA A 1 99 ? 36.212 42.981 -37.898 1.00 53.94 99 ALA A O 1
ATOM 763 N N . VAL A 1 100 ? 34.661 42.252 -39.353 1.00 59.78 100 VAL A N 1
ATOM 764 C CA . VAL A 1 100 ? 35.517 42.310 -40.541 1.00 59.78 100 VAL A CA 1
ATOM 765 C C . VAL A 1 100 ? 35.743 43.788 -40.854 1.00 59.78 100 VAL A C 1
ATOM 767 O O . VAL A 1 100 ? 34.878 44.462 -41.410 1.00 59.78 100 VAL A O 1
ATOM 770 N N . VAL A 1 101 ? 36.886 44.322 -40.426 1.00 59.44 101 VAL A N 1
ATOM 771 C CA . VAL A 1 101 ? 37.322 45.667 -40.804 1.00 59.44 101 VAL A CA 1
ATOM 772 C C . VAL A 1 101 ? 37.825 45.583 -42.239 1.00 59.44 101 VAL A C 1
ATOM 774 O O . VAL A 1 101 ? 38.908 45.058 -42.492 1.00 59.44 101 VAL A O 1
ATOM 777 N N . GLU A 1 102 ? 37.035 46.074 -43.192 1.00 52.03 102 GLU A N 1
ATOM 778 C CA . GLU A 1 102 ? 37.513 46.222 -44.564 1.00 52.03 102 GLU A CA 1
ATOM 779 C C . GLU A 1 102 ? 38.651 47.259 -44.610 1.00 52.03 102 GLU A C 1
ATOM 781 O O . GLU A 1 102 ? 38.502 48.362 -44.071 1.00 52.03 102 GLU A O 1
ATOM 786 N N . PRO A 1 103 ? 39.801 46.944 -45.232 1.00 48.06 103 PRO A N 1
ATOM 787 C CA . PRO A 1 103 ? 40.922 47.867 -45.286 1.00 48.06 103 PRO A CA 1
ATOM 788 C C . PRO A 1 103 ? 40.593 49.058 -46.193 1.00 48.06 103 PRO A C 1
ATOM 790 O O . PRO A 1 103 ? 40.365 48.920 -47.395 1.00 48.06 103 PRO A O 1
ATOM 793 N N . THR A 1 104 ? 40.602 50.253 -45.603 1.00 54.69 104 THR A N 1
ATOM 794 C CA . THR A 1 104 ? 40.422 51.538 -46.280 1.00 54.69 104 THR A CA 1
ATOM 795 C C . THR A 1 104 ? 41.398 51.661 -47.453 1.00 54.69 104 THR A C 1
ATOM 797 O O . THR A 1 104 ? 42.616 51.653 -47.262 1.00 54.69 104 THR A O 1
ATOM 800 N N . GLN A 1 105 ? 40.877 51.792 -48.678 1.00 53.38 105 GLN A N 1
ATOM 801 C CA . GLN A 1 105 ? 41.690 52.003 -49.876 1.00 53.38 105 GLN A CA 1
ATOM 802 C C . GLN A 1 105 ? 42.438 53.342 -49.790 1.00 53.38 105 GLN A C 1
ATOM 804 O O . GLN A 1 105 ? 41.922 54.392 -50.169 1.00 53.38 105 GLN A O 1
ATOM 809 N N . GLN A 1 106 ? 43.691 53.313 -49.338 1.00 53.84 106 GLN A N 1
ATOM 810 C CA . GLN A 1 106 ? 44.634 54.401 -49.573 1.00 53.84 106 GLN A CA 1
ATOM 811 C C . GLN A 1 106 ? 45.063 54.378 -51.046 1.00 53.84 106 GLN A C 1
ATOM 813 O O . GLN A 1 106 ? 46.072 53.772 -51.405 1.00 53.84 106 GLN A O 1
ATOM 818 N N . ARG A 1 107 ? 44.333 55.084 -51.916 1.00 47.25 107 ARG A N 1
ATOM 819 C CA . ARG A 1 107 ? 44.932 55.574 -53.164 1.00 47.25 107 ARG A CA 1
ATOM 820 C C . ARG A 1 107 ? 45.710 56.845 -52.861 1.00 47.25 107 ARG A C 1
ATOM 822 O O . ARG A 1 107 ? 45.160 57.938 -52.789 1.00 47.25 107 ARG A O 1
ATOM 829 N N . ARG A 1 108 ? 47.025 56.678 -52.713 1.00 50.91 108 ARG A N 1
ATOM 830 C CA . ARG A 1 108 ? 47.983 57.720 -53.084 1.00 50.91 108 ARG A CA 1
ATOM 831 C C . ARG A 1 108 ? 47.798 58.041 -54.569 1.00 50.91 108 ARG A C 1
ATOM 833 O O . ARG A 1 108 ? 47.726 57.106 -55.364 1.00 50.91 108 ARG A O 1
ATOM 840 N N . GLN A 1 109 ? 47.833 59.327 -54.903 1.00 46.53 109 GLN A N 1
ATOM 841 C CA . GLN A 1 109 ? 48.747 59.982 -55.862 1.00 46.53 109 GLN A CA 1
ATOM 842 C C . GLN A 1 109 ? 48.047 61.234 -56.425 1.00 46.53 109 GLN A C 1
ATOM 844 O O . GLN A 1 109 ? 46.941 61.144 -56.937 1.00 46.53 109 GLN A O 1
ATOM 849 N N . GLN A 1 110 ? 48.547 62.422 -56.076 1.00 44.34 110 GLN A N 1
ATOM 850 C CA . GLN A 1 110 ? 49.486 63.246 -56.863 1.00 44.34 110 GLN A CA 1
ATOM 851 C C . GLN A 1 110 ? 48.747 64.335 -57.656 1.00 44.34 110 GLN A C 1
ATOM 853 O O . GLN A 1 110 ? 48.076 64.036 -58.638 1.00 44.34 110 GLN A O 1
ATOM 858 N N . ALA A 1 111 ? 48.930 65.583 -57.227 1.00 38.12 111 ALA A N 1
ATOM 859 C CA . ALA A 1 111 ? 49.322 66.725 -58.053 1.00 38.12 111 ALA A CA 1
ATOM 860 C C . ALA A 1 111 ? 49.868 67.809 -57.114 1.00 38.12 111 ALA A C 1
ATOM 862 O O . ALA A 1 111 ? 49.208 68.053 -56.078 1.00 38.12 111 ALA A O 1
#

Secondary structure (DSSP, 8-state):
-PPPS---HHHHHHHHHTT--HHHHHHHHTS-HHHHHHHHHHHHHHHHHHHHHHHHHHHHHHHHTT-HHHHHHHHHHHH------TT---TT---------PPP-------

Foldseek 3Di:
DDDPPDDDLQVLLQVLLVVDDLVVSCVVVVHDSVCCCVPRVVSNVNSVVNNVVVVVVVLVVVVVVPPVVSVVVCCCVPVVDDDDPPPPPPPPDPDPDPPPDDDDDPDDDDD

pLDDT: mean 84.66, std 18.83, range [38.12, 98.62]

Sequence (111 aa):
MPKPTHIDPARISKLASYGLTNAEIADFLGISEATLKRRAQAALSTGRSQLKLRLRKKQIAVALKGNVSMLIWLGKVYLGQRESAEGQADDHLPRIVEAVVEPTQQRRQQA